Protein AF-A0AA36FV79-F1 (afdb_monomer_lite)

Radius of gyration: 20.35 Å; chains: 1; bounding box: 45×36×51 Å

Secondary structure (DSSP, 8-state):
------------GGGGGS-HHHHHHHHHHHHT--TTS-THHHHHHHHHHHHTS-HHHHHHHSPPSS-----GGGGGS-HHHHHHHHHHHTT--TTS--HHHHHHHHHHHHHTT--GGGG-S--TTTT-HHHHHHHHHHHTT-

Foldseek 3Di:
DDDDDDPDLDQDPVLVVDDPVLSVVLVVLSVPDDPPDDCVVSVVVNVVSLVPDDPVRVCVVDDPPDFDDQAPCLVVDPPVLSVQLVVLCVPDDTPDDCVSSVVSNVVSCVVVVHDPVVSPDQGPCNPPVVVVVVVVVVVVVD

Sequence (142 aa):
MSRSSSSACELPAVAAHLPKKVQLRIIAIWQKRDPHASCEEQKRKTRLILLNLPAHLRAQLQPPPFRCEMPHFVHRLEQHVQTEIQKIWVGYHDGQPCFEQVDRQLAVLQANEISLGSFRYPPAKAFDRLELLQKFRRASVA

Structure (mmCIF, N/CA/C/O backbone):
data_AF-A0AA36FV79-F1
#
_entry.id   AF-A0AA36FV79-F1
#
loop_
_atom_site.group_PDB
_atom_site.id
_atom_site.type_symbol
_atom_site.label_atom_id
_atom_site.label_alt_id
_atom_site.label_comp_id
_atom_site.label_asym_id
_atom_site.label_entity_id
_atom_site.label_seq_id
_atom_site.pdbx_PDB_ins_code
_atom_site.Cartn_x
_atom_site.Cartn_y
_atom_site.Cartn_z
_atom_site.occupancy
_atom_site.B_iso_or_equiv
_atom_site.auth_seq_id
_atom_site.auth_comp_id
_atom_site.auth_asym_id
_atom_site.auth_atom_id
_atom_site.pdbx_PDB_model_num
ATOM 1 N N . MET A 1 1 ? 4.496 21.941 -10.732 1.00 31.17 1 MET A N 1
ATOM 2 C CA . MET A 1 1 ? 5.420 21.614 -9.624 1.00 31.17 1 MET A CA 1
ATOM 3 C C . MET A 1 1 ? 5.036 20.209 -9.166 1.00 31.17 1 MET A C 1
ATOM 5 O O . MET A 1 1 ? 3.882 20.038 -8.818 1.00 31.17 1 MET A O 1
ATOM 9 N N .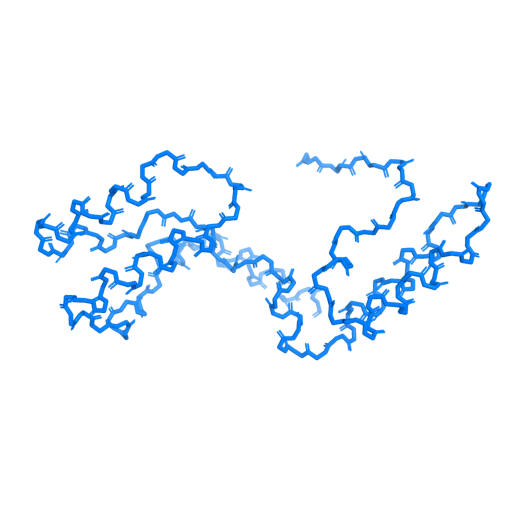 SER A 1 2 ? 5.797 19.127 -9.326 1.00 32.06 2 SER A N 1
ATOM 10 C CA . SER A 1 2 ? 7.217 18.933 -9.637 1.00 32.06 2 SER A CA 1
ATOM 11 C C . SER A 1 2 ? 7.344 17.698 -10.545 1.00 32.06 2 SER A C 1
ATOM 13 O O . SER A 1 2 ? 6.854 16.626 -10.200 1.00 32.06 2 SER A O 1
ATOM 15 N N . ARG A 1 3 ? 7.934 17.848 -11.740 1.00 32.16 3 ARG A N 1
ATOM 16 C CA . ARG A 1 3 ? 8.302 16.711 -12.599 1.00 32.16 3 ARG A CA 1
ATOM 17 C C . ARG A 1 3 ? 9.620 16.176 -12.051 1.00 32.16 3 ARG A C 1
ATOM 19 O O . ARG A 1 3 ? 10.643 16.814 -12.265 1.00 32.16 3 ARG A O 1
ATOM 26 N N . SER A 1 4 ? 9.585 15.077 -11.302 1.00 36.78 4 SER A N 1
ATOM 27 C CA . SER A 1 4 ? 10.803 14.447 -10.794 1.00 36.78 4 SER A CA 1
ATOM 28 C C . SER A 1 4 ? 11.675 14.001 -11.962 1.00 36.78 4 SER A C 1
ATOM 30 O O . SER A 1 4 ? 11.359 13.063 -12.692 1.00 36.78 4 SER A O 1
ATOM 32 N N . SER A 1 5 ? 12.765 14.732 -12.138 1.00 48.00 5 SER A N 1
ATOM 33 C CA . SER A 1 5 ? 13.955 14.343 -12.869 1.00 48.00 5 SER A CA 1
ATOM 34 C C . SER A 1 5 ? 14.571 13.104 -12.220 1.00 48.00 5 SER A C 1
ATOM 36 O O . SER A 1 5 ? 15.090 13.187 -11.109 1.00 48.00 5 SER A O 1
ATOM 38 N N . SER A 1 6 ? 14.571 11.974 -12.921 1.00 44.59 6 SER A N 1
ATOM 39 C CA . SER A 1 6 ? 15.582 10.937 -12.714 1.00 44.59 6 SER A CA 1
ATOM 40 C C . SER A 1 6 ? 16.154 10.521 -14.068 1.00 44.59 6 SER A C 1
ATOM 42 O O . SER A 1 6 ? 15.588 9.750 -14.840 1.00 44.59 6 SER A O 1
ATOM 44 N N . SER A 1 7 ? 17.311 11.097 -14.370 1.00 50.91 7 SER A N 1
ATOM 45 C CA . SER A 1 7 ? 18.197 10.780 -15.489 1.00 50.91 7 SER A CA 1
ATOM 46 C C . SER A 1 7 ? 19.023 9.509 -15.238 1.00 50.91 7 SER A C 1
ATOM 48 O O . SER A 1 7 ? 20.126 9.380 -15.758 1.00 50.91 7 SER A O 1
ATOM 50 N N . ALA A 1 8 ? 18.503 8.565 -14.451 1.00 58.91 8 ALA A N 1
ATOM 51 C CA . ALA A 1 8 ? 19.114 7.261 -14.236 1.00 58.91 8 ALA A CA 1
ATOM 52 C C . ALA A 1 8 ? 18.224 6.209 -14.899 1.00 58.91 8 ALA A C 1
ATOM 54 O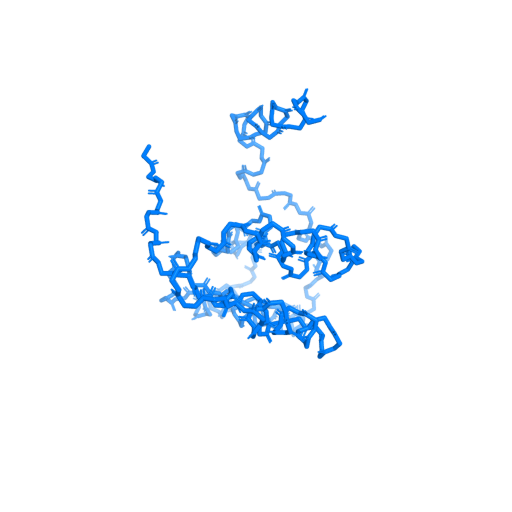 O . ALA A 1 8 ? 17.085 5.960 -14.502 1.00 58.91 8 ALA A O 1
ATOM 55 N N . CYS A 1 9 ? 18.718 5.652 -15.998 1.00 71.88 9 CYS A N 1
ATOM 56 C CA . CYS A 1 9 ? 18.055 4.584 -16.723 1.00 71.88 9 CYS A CA 1
ATOM 57 C C . CYS A 1 9 ? 18.216 3.267 -15.954 1.00 71.88 9 CYS A C 1
ATOM 59 O O . CYS A 1 9 ? 19.055 2.437 -16.301 1.00 71.88 9 CYS A O 1
ATOM 61 N N . GLU A 1 10 ? 17.398 3.093 -14.921 1.00 78.75 10 GLU A N 1
ATOM 62 C CA . GLU A 1 10 ? 17.422 1.943 -14.019 1.00 78.75 10 GLU A CA 1
ATOM 63 C C . GLU A 1 10 ? 16.148 1.105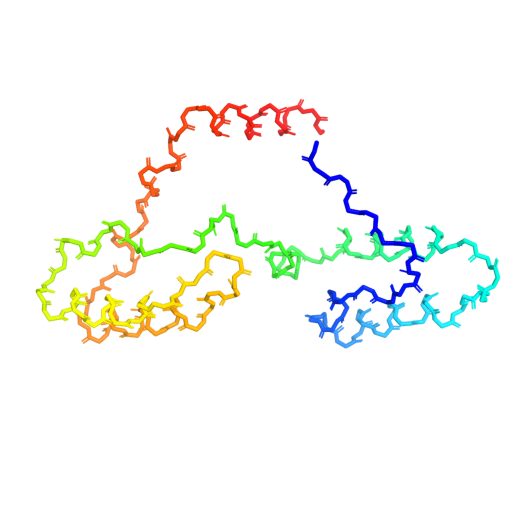 -14.120 1.00 78.75 10 GLU A C 1
ATOM 65 O O . GLU A 1 10 ? 15.075 1.587 -14.497 1.00 78.75 10 GLU A O 1
ATOM 70 N N . LEU A 1 11 ? 16.279 -0.173 -13.757 1.00 82.00 11 LEU A N 1
ATOM 71 C CA . LEU A 1 11 ? 15.156 -1.095 -13.663 1.00 82.00 11 LEU A CA 1
ATOM 72 C C . LEU A 1 11 ? 14.114 -0.523 -12.681 1.00 82.00 11 LEU A C 1
ATOM 74 O O . LEU A 1 11 ? 14.462 -0.198 -11.546 1.00 82.00 11 LEU A O 1
ATOM 78 N N . PRO A 1 12 ? 12.832 -0.406 -13.066 1.00 80.44 12 PRO A N 1
ATOM 79 C CA . PRO A 1 12 ? 11.846 0.217 -12.198 1.00 80.44 12 PRO A CA 1
ATOM 80 C C . PRO A 1 12 ? 11.587 -0.647 -10.960 1.00 80.44 12 PRO A C 1
ATOM 82 O O . PRO A 1 12 ? 11.328 -1.844 -11.086 1.00 80.44 12 PRO A O 1
ATOM 85 N N . ALA A 1 13 ? 11.579 -0.021 -9.777 1.00 79.44 13 ALA A N 1
ATOM 86 C CA . ALA A 1 13 ? 11.394 -0.686 -8.478 1.00 79.44 13 ALA A CA 1
ATOM 87 C C . ALA A 1 13 ? 10.135 -1.572 -8.419 1.00 79.44 13 ALA A C 1
ATOM 89 O O . ALA A 1 13 ? 10.131 -2.630 -7.795 1.00 79.44 13 ALA A O 1
ATOM 90 N N . VAL A 1 14 ? 9.090 -1.198 -9.167 1.00 77.88 14 VAL A N 1
ATOM 91 C CA . VAL A 1 14 ? 7.848 -1.973 -9.315 1.00 77.88 14 VAL A CA 1
ATOM 92 C C . VAL A 1 14 ? 8.081 -3.412 -9.795 1.00 77.88 14 VAL A C 1
ATOM 94 O O . VAL A 1 14 ? 7.297 -4.301 -9.475 1.00 77.88 14 VAL A O 1
ATOM 97 N N . ALA A 1 15 ? 9.162 -3.670 -10.540 1.00 81.56 15 ALA A N 1
ATOM 98 C CA . ALA A 1 15 ? 9.475 -4.993 -11.064 1.00 81.56 15 ALA A CA 1
ATOM 99 C C . ALA A 1 15 ? 9.730 -6.027 -9.956 1.00 81.56 15 ALA A C 1
ATOM 101 O O . ALA A 1 15 ? 9.476 -7.208 -10.179 1.00 81.56 15 ALA A O 1
ATOM 102 N N . ALA A 1 16 ? 10.184 -5.596 -8.773 1.00 80.56 16 ALA A N 1
ATOM 103 C CA . ALA A 1 16 ? 10.440 -6.472 -7.630 1.00 80.56 16 ALA A CA 1
ATOM 104 C C . ALA A 1 16 ? 9.161 -7.081 -7.031 1.00 80.56 16 ALA A C 1
ATOM 106 O O . ALA A 1 16 ? 9.209 -8.166 -6.461 1.00 80.56 16 ALA A O 1
ATOM 107 N N . HIS A 1 17 ? 8.018 -6.410 -7.196 1.00 79.88 17 HIS A N 1
ATOM 108 C CA . HIS A 1 17 ? 6.732 -6.822 -6.624 1.00 79.88 17 HIS A CA 1
ATOM 109 C C . HIS A 1 17 ? 5.859 -7.615 -7.607 1.00 79.88 17 HIS A C 1
ATOM 111 O O . HIS A 1 17 ? 4.723 -7.964 -7.297 1.00 79.88 17 HIS A O 1
ATOM 117 N N . LEU A 1 18 ? 6.365 -7.890 -8.811 1.00 84.56 18 LEU A N 1
ATOM 118 C CA . LEU A 1 18 ? 5.628 -8.605 -9.846 1.00 84.56 18 LEU A CA 1
ATOM 119 C C . LEU A 1 18 ? 5.869 -10.116 -9.772 1.00 84.56 18 LEU A C 1
ATOM 121 O O . LEU A 1 18 ? 6.946 -10.553 -9.367 1.00 84.56 18 LEU A O 1
ATOM 125 N N . PRO A 1 19 ? 4.920 -10.942 -10.253 1.00 88.31 19 PRO A N 1
ATOM 126 C CA . PRO A 1 19 ? 5.145 -12.376 -10.381 1.00 88.31 19 PRO A CA 1
ATOM 127 C C . PRO A 1 19 ? 6.418 -12.675 -11.179 1.00 88.31 19 PRO A C 1
ATOM 129 O O . PRO A 1 19 ? 6.668 -12.035 -12.205 1.00 88.31 19 PRO A O 1
ATOM 132 N N . LYS A 1 20 ? 7.176 -13.703 -10.770 1.00 88.06 20 LYS A N 1
ATOM 133 C CA . LYS A 1 20 ? 8.491 -14.060 -11.346 1.00 88.06 20 LYS A CA 1
ATOM 134 C C . LYS A 1 20 ? 8.511 -14.063 -12.881 1.00 88.06 20 LYS A C 1
ATOM 136 O O . LYS A 1 20 ? 9.434 -13.539 -13.494 1.00 88.06 20 LYS A O 1
ATOM 141 N N . LYS A 1 21 ? 7.460 -14.585 -13.526 1.00 88.94 21 LYS A N 1
ATOM 142 C CA . LYS A 1 21 ? 7.336 -14.619 -14.997 1.00 88.94 21 LYS A CA 1
ATOM 143 C C . LYS A 1 21 ? 7.321 -13.221 -15.631 1.00 88.94 21 LYS A C 1
ATOM 145 O O . LYS A 1 21 ? 7.892 -13.020 -16.697 1.00 88.94 21 LYS A O 1
ATOM 150 N N . VAL A 1 22 ? 6.655 -12.258 -14.998 1.00 88.81 22 VAL A N 1
ATOM 151 C CA . VAL A 1 22 ? 6.584 -10.863 -15.459 1.00 88.81 22 VAL A CA 1
ATOM 152 C C . VAL A 1 22 ? 7.888 -10.138 -15.144 1.00 88.81 22 VAL A C 1
ATOM 154 O O . VAL A 1 22 ? 8.424 -9.452 -16.011 1.00 88.81 22 VAL A O 1
ATOM 157 N N . GLN A 1 23 ? 8.428 -10.346 -13.944 1.00 89.31 23 GLN A N 1
ATOM 158 C CA . GLN A 1 23 ? 9.705 -9.781 -13.522 1.00 89.31 23 GLN A CA 1
ATOM 159 C C . GLN A 1 23 ? 10.836 -10.165 -14.488 1.00 89.31 23 GLN A C 1
ATOM 161 O O . GLN A 1 23 ? 11.532 -9.285 -14.985 1.00 89.31 23 GLN A O 1
ATOM 166 N N . LEU A 1 24 ? 10.954 -11.448 -14.850 1.00 90.81 24 LEU A N 1
ATOM 167 C CA . LEU A 1 24 ? 11.949 -11.931 -15.816 1.00 90.81 24 LEU A CA 1
ATOM 168 C C . LEU A 1 24 ? 11.789 -11.291 -17.201 1.00 90.81 24 LEU A C 1
ATOM 170 O O . LEU A 1 24 ? 12.781 -10.939 -17.835 1.00 90.81 24 LEU A O 1
ATOM 174 N N . ARG A 1 25 ? 10.548 -11.083 -17.667 1.00 90.00 25 ARG A N 1
ATOM 175 C CA . ARG A 1 25 ? 10.288 -10.390 -18.942 1.00 90.00 25 ARG A CA 1
ATOM 176 C C . ARG A 1 25 ? 10.751 -8.937 -18.907 1.00 90.00 25 ARG A C 1
ATOM 178 O O . ARG A 1 25 ? 11.277 -8.454 -19.905 1.00 90.00 25 ARG A O 1
ATOM 185 N N . ILE A 1 26 ? 10.555 -8.252 -17.782 1.00 89.06 26 ILE A N 1
ATOM 186 C CA . ILE A 1 26 ? 11.023 -6.876 -17.602 1.00 89.06 26 ILE A CA 1
ATOM 187 C C . ILE A 1 26 ? 12.552 -6.865 -17.520 1.00 89.06 26 ILE A C 1
ATOM 189 O O . ILE A 1 26 ? 13.178 -6.142 -18.284 1.00 89.06 26 ILE A O 1
ATOM 193 N N . ILE A 1 27 ? 13.170 -7.720 -16.704 1.00 90.19 27 ILE A N 1
ATOM 194 C CA . ILE A 1 27 ? 14.636 -7.832 -16.608 1.00 90.19 27 ILE A CA 1
ATOM 195 C C . ILE A 1 27 ? 15.262 -8.073 -17.990 1.00 90.19 27 ILE A C 1
ATOM 197 O O . ILE A 1 27 ? 16.200 -7.373 -18.358 1.00 90.19 27 ILE A O 1
ATOM 201 N N . ALA A 1 28 ? 14.697 -8.967 -18.804 1.00 90.25 28 ALA A N 1
ATOM 202 C CA . ALA A 1 28 ? 15.193 -9.244 -20.152 1.00 90.25 28 ALA A CA 1
ATOM 203 C C . ALA A 1 28 ? 15.128 -8.030 -21.103 1.00 90.25 28 ALA A C 1
ATOM 205 O O . ALA A 1 28 ? 15.946 -7.919 -22.015 1.00 90.25 28 ALA A O 1
ATOM 206 N N . ILE A 1 29 ? 14.175 -7.109 -20.917 1.00 87.62 29 ILE A N 1
ATOM 207 C CA . ILE A 1 29 ? 14.109 -5.852 -21.684 1.00 87.62 29 ILE A CA 1
ATOM 208 C C . ILE A 1 29 ? 15.260 -4.924 -21.293 1.00 87.62 29 ILE A C 1
ATOM 210 O O . ILE A 1 29 ? 15.856 -4.288 -22.160 1.00 87.62 29 ILE A O 1
ATOM 214 N N . TRP A 1 30 ? 15.570 -4.856 -19.998 1.00 86.81 30 TRP A N 1
ATOM 215 C CA . TRP A 1 30 ? 16.598 -3.968 -19.459 1.00 86.81 30 TRP A CA 1
ATOM 216 C C . TRP A 1 30 ? 18.018 -4.530 -19.612 1.00 86.81 30 TRP A C 1
ATOM 218 O O . TRP A 1 30 ? 18.948 -3.749 -19.769 1.00 86.81 30 TRP A O 1
ATOM 228 N N . GLN A 1 31 ? 18.188 -5.855 -19.664 1.00 84.81 31 GLN A N 1
ATOM 229 C CA . GLN A 1 31 ? 19.469 -6.515 -19.963 1.00 84.81 31 GLN A CA 1
ATOM 230 C C . GLN A 1 31 ? 19.918 -6.330 -21.419 1.00 84.81 31 GLN A C 1
ATOM 232 O O . GLN A 1 31 ? 21.110 -6.307 -21.691 1.00 84.81 31 GLN A O 1
ATOM 237 N N . LYS A 1 32 ? 18.982 -6.167 -22.363 1.00 78.31 32 LYS A N 1
ATOM 238 C CA . LYS A 1 32 ? 19.274 -5.935 -23.792 1.00 78.31 32 LYS A CA 1
ATOM 239 C C . LYS A 1 32 ? 19.629 -4.478 -24.115 1.00 78.31 32 LYS A C 1
ATOM 241 O O . LYS A 1 32 ? 19.581 -4.074 -25.274 1.00 78.31 32 LYS A O 1
ATOM 246 N N . ARG A 1 33 ? 19.879 -3.657 -23.097 1.00 74.88 33 ARG A N 1
ATOM 247 C CA . ARG A 1 33 ? 20.111 -2.224 -23.252 1.00 74.88 33 ARG A CA 1
ATOM 248 C C . ARG A 1 33 ? 21.570 -1.943 -23.607 1.00 74.88 33 ARG A C 1
ATOM 250 O O . ARG A 1 33 ? 22.473 -2.448 -22.953 1.00 74.88 33 ARG A O 1
ATOM 257 N N . ASP A 1 34 ? 21.760 -1.051 -24.574 1.00 71.38 34 ASP A N 1
ATOM 258 C CA . ASP A 1 34 ? 23.044 -0.404 -24.831 1.00 71.38 34 ASP A CA 1
ATOM 259 C C . ASP A 1 34 ? 23.312 0.674 -23.751 1.00 71.38 34 ASP A C 1
ATOM 261 O O . ASP A 1 34 ? 22.451 1.543 -23.537 1.00 71.38 34 ASP A O 1
ATOM 265 N N . PRO A 1 35 ? 24.465 0.635 -23.051 1.00 70.00 35 PRO A N 1
ATOM 266 C CA . PRO A 1 35 ? 24.834 1.616 -22.029 1.00 70.00 35 PRO A CA 1
ATOM 267 C C . PRO A 1 35 ? 24.792 3.070 -22.515 1.00 70.00 35 PRO A C 1
ATOM 269 O O . PRO A 1 35 ? 24.479 3.964 -21.726 1.00 70.00 35 PRO A O 1
ATOM 272 N N . HIS A 1 36 ? 25.069 3.304 -23.801 1.00 65.81 36 HIS A N 1
ATOM 273 C CA . HIS A 1 36 ? 25.192 4.634 -24.397 1.00 65.81 36 HIS A CA 1
ATOM 274 C C . HIS A 1 36 ? 23.894 5.143 -25.042 1.00 65.81 36 HIS A C 1
ATOM 276 O O . HIS A 1 36 ? 23.805 6.319 -25.394 1.00 65.81 36 HIS A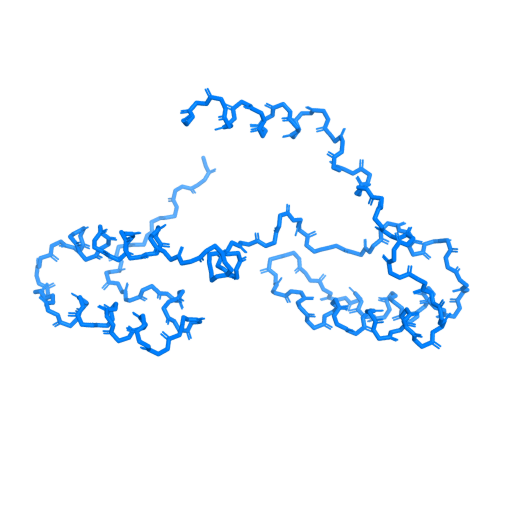 O 1
ATOM 282 N N . ALA A 1 37 ? 22.867 4.295 -25.165 1.00 75.38 37 ALA A N 1
ATOM 283 C CA . ALA A 1 37 ? 21.588 4.660 -25.770 1.00 75.38 37 ALA A CA 1
ATOM 284 C C . ALA A 1 37 ? 20.548 5.164 -24.750 1.00 75.38 37 ALA A C 1
ATOM 286 O O . ALA A 1 37 ? 20.580 4.857 -23.546 1.00 75.38 37 ALA A O 1
ATOM 287 N N . SER A 1 38 ? 19.568 5.916 -25.263 1.00 79.81 38 SER A N 1
ATOM 288 C CA . SER A 1 38 ? 18.418 6.388 -24.493 1.00 79.81 38 SER A CA 1
ATOM 289 C C . SER A 1 38 ? 17.534 5.212 -24.058 1.00 79.81 38 SER A C 1
ATOM 291 O O . SER A 1 38 ? 17.209 4.321 -24.837 1.00 79.81 38 SER A O 1
ATOM 293 N N . CYS A 1 39 ? 17.113 5.198 -22.791 1.00 83.81 39 CYS A N 1
ATOM 294 C CA . CYS A 1 39 ? 16.306 4.103 -22.240 1.00 83.81 39 CYS A CA 1
ATOM 295 C C . CYS A 1 39 ? 14.796 4.230 -22.499 1.00 83.81 39 CYS A C 1
ATOM 297 O O . CYS A 1 39 ? 13.987 3.540 -21.872 1.00 83.81 39 CYS A O 1
ATOM 299 N N . GLU A 1 40 ? 14.386 5.132 -23.390 1.00 84.38 40 GLU A N 1
ATOM 300 C CA . GLU A 1 40 ? 12.974 5.391 -23.683 1.00 84.38 40 GLU A CA 1
ATOM 301 C C . GLU A 1 40 ? 12.285 4.167 -24.292 1.00 84.38 40 GLU A C 1
ATOM 303 O O . GLU A 1 40 ? 11.123 3.886 -23.990 1.00 84.38 40 GLU A O 1
ATOM 308 N N . GLU A 1 41 ? 13.011 3.367 -25.073 1.00 85.81 41 GLU A N 1
ATOM 309 C CA . GLU A 1 41 ? 12.478 2.126 -25.625 1.00 85.81 41 GLU A CA 1
ATOM 310 C C . GLU A 1 41 ? 12.208 1.084 -24.528 1.00 85.81 41 GLU A C 1
ATOM 312 O O . GLU A 1 41 ? 11.145 0.457 -24.503 1.00 85.81 41 GLU A O 1
ATOM 317 N N . GLN A 1 42 ? 13.124 0.935 -23.568 1.00 87.56 42 GLN A N 1
ATOM 318 C CA . GLN A 1 42 ? 12.988 0.030 -22.426 1.00 87.56 42 GLN A CA 1
ATOM 319 C C . GLN A 1 42 ? 11.848 0.484 -21.514 1.00 87.56 42 GLN A C 1
ATOM 321 O O . GLN A 1 42 ? 11.020 -0.340 -21.109 1.00 87.56 42 GLN A O 1
ATOM 326 N N . LYS A 1 43 ? 11.732 1.793 -21.259 1.00 84.56 43 LYS A N 1
ATOM 327 C CA . LYS A 1 43 ? 10.595 2.383 -20.538 1.00 84.56 43 LYS A CA 1
ATOM 328 C C . LYS A 1 43 ? 9.280 2.109 -21.262 1.00 84.56 43 LYS A C 1
ATOM 330 O O . LYS A 1 43 ? 8.330 1.650 -20.628 1.00 84.56 43 LYS A O 1
ATOM 335 N N . ARG A 1 44 ? 9.219 2.313 -22.583 1.00 86.94 44 ARG A N 1
ATOM 336 C CA . ARG A 1 44 ? 8.020 2.059 -23.400 1.00 86.94 44 ARG A CA 1
ATOM 337 C C . ARG A 1 44 ? 7.614 0.587 -23.361 1.00 86.94 44 ARG A C 1
ATOM 339 O O . ARG A 1 44 ? 6.455 0.289 -23.076 1.00 86.94 44 ARG A O 1
ATOM 346 N N . LYS A 1 45 ? 8.553 -0.336 -23.587 1.00 88.38 45 LYS A N 1
ATOM 347 C CA . LYS A 1 45 ? 8.303 -1.787 -23.538 1.00 88.38 45 LYS A CA 1
ATOM 348 C C . LYS A 1 45 ? 7.859 -2.239 -22.146 1.00 88.38 45 LYS A C 1
ATOM 350 O O . LYS A 1 45 ? 6.899 -2.994 -22.023 1.00 88.38 45 LYS A O 1
ATOM 355 N N . THR A 1 46 ? 8.499 -1.728 -21.096 1.00 89.25 46 THR A N 1
ATOM 356 C CA . THR A 1 46 ? 8.121 -2.033 -19.708 1.00 89.25 46 THR A CA 1
ATOM 357 C C . THR A 1 46 ? 6.724 -1.510 -19.391 1.00 89.25 46 THR A C 1
ATOM 359 O O . THR A 1 46 ? 5.897 -2.249 -18.862 1.00 89.25 46 THR A O 1
ATOM 362 N N . ARG A 1 47 ? 6.409 -0.273 -19.793 1.00 86.38 47 ARG A N 1
ATOM 363 C CA . ARG A 1 47 ? 5.077 0.318 -19.627 1.00 86.38 47 ARG A CA 1
ATOM 364 C C . ARG A 1 47 ? 3.997 -0.511 -20.321 1.00 86.38 47 ARG A C 1
ATOM 366 O O . ARG A 1 47 ? 2.946 -0.727 -19.731 1.00 86.38 47 ARG A O 1
ATOM 373 N N . LEU A 1 48 ? 4.258 -1.021 -21.526 1.00 89.00 48 LEU A N 1
ATOM 374 C CA . LEU A 1 48 ? 3.321 -1.904 -22.230 1.00 89.00 48 LEU A CA 1
ATOM 375 C C . LEU A 1 48 ? 3.053 -3.200 -21.459 1.00 89.00 48 LEU A C 1
ATOM 377 O O . LEU A 1 48 ? 1.904 -3.629 -21.390 1.00 89.00 48 LEU A O 1
ATOM 381 N N . ILE A 1 49 ? 4.072 -3.806 -20.844 1.00 88.38 49 ILE A N 1
ATOM 382 C CA . ILE A 1 49 ? 3.875 -4.994 -20.001 1.00 88.38 49 ILE A CA 1
ATOM 383 C C . ILE A 1 49 ? 2.987 -4.656 -18.806 1.00 88.38 49 ILE A C 1
ATOM 385 O O . ILE A 1 49 ? 2.016 -5.366 -18.570 1.00 88.38 49 ILE A O 1
ATOM 389 N N . LEU A 1 50 ? 3.291 -3.570 -18.089 1.00 85.44 50 LEU A N 1
ATOM 390 C CA . LEU A 1 50 ? 2.538 -3.157 -16.901 1.00 85.44 50 LEU A CA 1
ATOM 391 C C . LEU A 1 50 ? 1.070 -2.835 -17.220 1.00 85.44 50 LEU A C 1
ATOM 393 O O . LEU A 1 50 ? 0.180 -3.189 -16.449 1.00 85.44 50 LEU A O 1
ATOM 397 N N . LEU A 1 51 ? 0.802 -2.203 -18.368 1.00 83.38 51 LEU A N 1
ATOM 398 C CA . LEU A 1 51 ? -0.557 -1.873 -18.809 1.00 83.38 51 LEU A CA 1
ATOM 399 C C . LEU A 1 51 ? -1.391 -3.113 -19.154 1.00 83.38 51 LEU A C 1
ATOM 401 O O . LEU A 1 51 ? -2.593 -3.112 -18.902 1.00 83.38 51 LEU A O 1
ATOM 405 N N . ASN A 1 52 ? -0.753 -4.160 -19.683 1.00 87.31 52 ASN A N 1
ATOM 406 C CA . ASN A 1 52 ? -1.400 -5.412 -20.089 1.00 87.31 52 ASN A CA 1
ATOM 407 C C . ASN A 1 52 ? -1.442 -6.472 -18.975 1.00 87.31 52 ASN A C 1
ATOM 409 O O . ASN A 1 52 ? -1.712 -7.644 -19.241 1.00 87.31 52 ASN A O 1
ATOM 413 N N . LEU A 1 53 ? -1.153 -6.098 -17.726 1.00 86.31 53 LEU A N 1
ATOM 414 C CA . LEU A 1 53 ? -1.298 -7.023 -16.610 1.00 86.31 53 LEU A CA 1
ATOM 415 C C . LEU A 1 53 ? -2.781 -7.325 -16.325 1.00 86.31 53 LEU A C 1
ATOM 417 O O . LEU A 1 53 ? -3.629 -6.439 -16.452 1.00 86.31 53 LEU A O 1
ATOM 421 N N . PRO A 1 54 ? -3.098 -8.552 -15.873 1.00 84.94 54 PRO A N 1
ATOM 422 C CA . PRO A 1 54 ? -4.406 -8.891 -15.327 1.00 84.94 54 PRO A CA 1
ATOM 423 C C . PRO A 1 54 ? -4.880 -7.882 -14.274 1.00 84.94 54 PRO A C 1
ATOM 425 O O . PRO A 1 54 ? -4.077 -7.368 -13.492 1.00 84.94 54 PRO A O 1
ATOM 428 N N . ALA A 1 55 ? -6.192 -7.638 -14.208 1.00 74.44 55 ALA A N 1
ATOM 429 C CA . ALA A 1 55 ? -6.779 -6.616 -13.337 1.00 74.44 55 ALA A CA 1
ATOM 430 C C . ALA A 1 55 ? -6.373 -6.756 -11.857 1.00 74.44 55 ALA A C 1
ATOM 432 O O . ALA A 1 55 ? -6.049 -5.753 -11.227 1.00 74.44 55 ALA A O 1
ATOM 433 N N . HIS A 1 56 ? -6.306 -7.986 -11.335 1.00 74.25 56 HIS A N 1
ATOM 434 C CA . HIS A 1 56 ? -5.885 -8.257 -9.956 1.00 74.25 56 HIS A CA 1
ATOM 435 C C . HIS A 1 56 ? -4.413 -7.892 -9.694 1.00 74.25 56 HIS A C 1
ATOM 437 O O . HIS A 1 56 ? -4.102 -7.351 -8.640 1.00 74.25 56 HIS A O 1
ATOM 443 N N . LEU A 1 57 ? -3.513 -8.109 -10.662 1.00 75.75 57 LEU A N 1
ATOM 444 C CA . LEU A 1 57 ? -2.107 -7.706 -10.543 1.00 75.75 57 LEU A CA 1
ATOM 445 C C . LEU A 1 57 ? -1.945 -6.196 -10.699 1.00 75.75 57 LEU A C 1
ATOM 447 O O . LEU A 1 57 ? -1.173 -5.589 -9.969 1.00 75.75 57 LEU A O 1
ATOM 451 N N . ARG A 1 58 ? -2.698 -5.556 -11.603 1.00 73.94 58 ARG A N 1
ATOM 452 C CA . ARG A 1 58 ? -2.685 -4.087 -11.712 1.00 73.94 58 ARG A CA 1
ATOM 453 C C . ARG A 1 58 ? -3.190 -3.411 -10.443 1.00 73.94 58 ARG A C 1
ATOM 455 O O . ARG A 1 58 ? -2.643 -2.378 -10.079 1.00 73.94 58 ARG A O 1
ATOM 462 N N . ALA A 1 59 ? -4.202 -3.973 -9.784 1.00 64.94 59 ALA A N 1
ATOM 463 C CA . ALA A 1 59 ? -4.736 -3.433 -8.537 1.00 64.94 59 ALA A CA 1
ATOM 464 C C . ALA A 1 59 ? -3.682 -3.406 -7.416 1.00 64.94 59 ALA A C 1
ATOM 466 O O . ALA A 1 59 ? -3.663 -2.464 -6.638 1.00 64.94 59 ALA A O 1
ATOM 467 N N . GLN A 1 60 ? -2.766 -4.379 -7.386 1.00 65.38 60 GLN A N 1
ATOM 468 C CA . GLN A 1 60 ? -1.641 -4.408 -6.439 1.00 65.38 60 GLN A CA 1
ATOM 469 C C . GLN A 1 60 ? -0.566 -3.353 -6.743 1.00 65.38 60 GLN A C 1
ATOM 471 O O . GLN A 1 60 ? 0.170 -2.949 -5.850 1.00 65.38 60 GLN A O 1
ATOM 476 N N . LEU A 1 61 ? -0.453 -2.919 -8.003 1.00 65.44 61 LEU A N 1
ATOM 477 C CA . LEU A 1 61 ? 0.503 -1.887 -8.423 1.00 65.44 61 LEU A CA 1
ATOM 478 C C . LEU A 1 61 ? -0.035 -0.468 -8.281 1.00 65.44 61 LEU A C 1
ATOM 480 O O . LEU A 1 61 ? 0.739 0.491 -8.301 1.00 65.44 61 LEU A O 1
ATOM 484 N N . GLN A 1 62 ? -1.357 -0.315 -8.244 1.00 60.62 62 GLN A N 1
ATOM 485 C CA . GLN A 1 62 ? -1.953 0.985 -8.017 1.00 60.62 62 GLN A CA 1
ATOM 486 C C . GLN A 1 62 ? -1.739 1.348 -6.549 1.00 60.62 62 GLN A C 1
ATOM 488 O O . GLN A 1 62 ? -2.025 0.524 -5.678 1.00 60.62 62 GLN A O 1
ATOM 493 N N . PRO A 1 63 ? -1.252 2.567 -6.252 1.00 52.88 63 PRO A N 1
ATOM 494 C CA . PRO A 1 63 ? -1.314 3.044 -4.884 1.00 52.88 63 PRO A CA 1
ATOM 495 C C . PRO A 1 63 ? -2.774 2.940 -4.424 1.00 52.88 63 PRO A C 1
ATOM 497 O O . PRO A 1 63 ? -3.676 3.187 -5.241 1.00 52.88 63 PRO A O 1
ATOM 500 N N . PRO A 1 64 ? -3.024 2.549 -3.163 1.00 53.97 64 PRO A N 1
ATOM 501 C CA . PRO A 1 64 ? -4.381 2.462 -2.659 1.00 53.97 64 PRO A CA 1
ATOM 502 C C . PRO A 1 64 ? -5.111 3.778 -2.968 1.00 53.97 64 PRO A C 1
ATOM 504 O O . PRO A 1 64 ? -4.520 4.857 -2.846 1.00 53.97 64 PRO A O 1
ATOM 507 N N . PRO A 1 65 ? -6.382 3.717 -3.407 1.00 54.31 65 PRO A N 1
ATOM 508 C CA . PRO A 1 65 ? -7.126 4.901 -3.841 1.00 54.31 65 PRO A CA 1
ATOM 509 C C . PRO A 1 65 ? -7.288 5.948 -2.730 1.00 54.31 65 PRO A C 1
ATOM 511 O O . PRO A 1 65 ? -7.665 7.088 -3.008 1.00 54.31 65 PRO A O 1
ATOM 514 N N . PHE A 1 66 ? -6.985 5.567 -1.489 1.00 57.47 66 PHE A N 1
ATOM 515 C CA . PHE A 1 66 ? -7.007 6.413 -0.315 1.00 57.47 66 PHE A CA 1
ATOM 516 C C . PHE A 1 66 ? -5.610 6.480 0.291 1.00 57.47 66 PHE A C 1
ATOM 518 O O . PHE A 1 66 ? -4.921 5.466 0.422 1.00 57.47 66 PHE A O 1
ATOM 525 N N . ARG A 1 67 ? -5.208 7.694 0.673 1.00 62.97 67 ARG A N 1
ATOM 526 C CA . ARG A 1 67 ? -4.060 7.883 1.558 1.00 62.97 67 ARG A CA 1
ATOM 527 C C . ARG A 1 67 ? -4.385 7.190 2.870 1.00 62.97 67 ARG A C 1
ATOM 529 O O . ARG A 1 67 ? -5.498 7.338 3.371 1.00 62.97 67 ARG A O 1
ATOM 536 N N . CYS A 1 68 ? -3.441 6.426 3.392 1.00 72.62 68 CYS A N 1
ATOM 537 C CA . CYS A 1 68 ? -3.646 5.807 4.683 1.00 72.62 68 CYS A CA 1
ATOM 538 C C . CYS A 1 68 ? -3.591 6.892 5.748 1.00 72.62 68 CYS A C 1
ATOM 540 O O . CYS A 1 68 ? -2.625 7.646 5.818 1.00 72.62 68 CYS A O 1
ATOM 542 N N . GLU A 1 69 ? -4.653 6.980 6.527 1.00 76.88 69 GLU A N 1
ATOM 543 C CA . GLU A 1 69 ? -4.815 7.916 7.625 1.00 76.88 69 GLU A CA 1
ATOM 544 C C . GLU A 1 69 ? -5.518 7.178 8.766 1.00 76.88 69 GLU A C 1
ATOM 546 O O . GLU A 1 69 ? -6.182 6.160 8.537 1.00 76.88 69 GLU A O 1
ATOM 551 N N . MET A 1 70 ? -5.381 7.702 9.988 1.00 81.94 70 MET A N 1
ATOM 552 C CA . MET A 1 70 ? -6.165 7.240 11.134 1.00 81.94 70 MET A CA 1
ATOM 553 C C . MET A 1 70 ? -7.651 7.187 10.730 1.00 81.94 70 MET A C 1
ATOM 555 O O . MET A 1 70 ? -8.173 8.185 10.218 1.00 81.94 70 MET A O 1
ATOM 559 N N . PRO A 1 71 ? -8.359 6.066 10.950 1.00 78.88 71 PRO A N 1
ATOM 560 C CA . PRO A 1 71 ? -9.735 5.955 10.499 1.00 78.88 71 PRO A CA 1
ATOM 561 C C . PRO A 1 71 ? -10.643 6.971 11.190 1.00 78.88 71 PRO A C 1
ATOM 563 O O . PRO A 1 71 ? -10.670 7.084 12.415 1.00 78.88 71 PRO A O 1
ATOM 566 N N . HIS A 1 72 ? -11.472 7.659 10.405 1.00 77.12 72 HIS A N 1
ATOM 567 C CA . HIS A 1 72 ? -12.397 8.675 10.924 1.00 77.12 72 HIS A CA 1
ATOM 568 C C . HIS A 1 72 ? -13.367 8.131 11.970 1.00 77.12 72 HIS A C 1
ATOM 570 O O . HIS A 1 72 ? -13.802 8.878 12.834 1.00 77.12 72 HIS A O 1
ATOM 576 N N . PHE A 1 73 ? -13.719 6.847 11.912 1.00 80.62 73 PHE A N 1
ATOM 577 C CA . PHE A 1 73 ? -14.701 6.233 12.806 1.00 80.62 73 PHE A CA 1
ATOM 578 C C . PHE A 1 73 ? -14.150 5.857 14.185 1.00 80.62 73 PHE A C 1
ATOM 580 O O . PHE A 1 73 ? -14.937 5.421 15.019 1.00 80.62 73 PHE A O 1
ATOM 587 N N . VAL A 1 74 ? -12.843 6.012 14.443 1.00 85.88 74 VAL A N 1
ATOM 588 C CA . VAL A 1 74 ? -12.222 5.594 15.715 1.00 85.88 74 VAL A CA 1
ATOM 589 C C . VAL A 1 74 ? -12.960 6.186 16.917 1.00 85.88 74 VAL A C 1
ATOM 591 O O . VAL A 1 74 ? -13.230 5.463 17.863 1.00 85.88 74 VAL A O 1
ATOM 594 N N . HIS A 1 75 ? -13.409 7.442 16.844 1.00 84.38 75 HIS A N 1
ATOM 595 C CA . HIS A 1 75 ? -14.160 8.104 17.922 1.00 84.38 75 HIS A CA 1
ATOM 596 C C . HIS A 1 75 ? -15.497 7.435 18.303 1.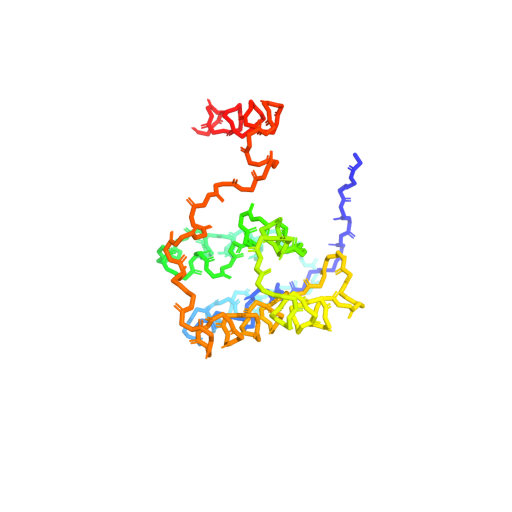00 84.38 75 HIS A C 1
ATOM 598 O O . HIS A 1 75 ? -16.073 7.788 19.327 1.00 84.38 75 HIS A O 1
ATOM 604 N N . ARG A 1 76 ? -16.022 6.516 17.479 1.00 85.38 76 ARG A N 1
ATOM 605 C CA . ARG A 1 76 ? -17.298 5.812 17.712 1.00 85.38 76 ARG A CA 1
ATOM 606 C C . ARG A 1 76 ? -17.131 4.451 18.380 1.00 85.38 76 ARG A C 1
ATOM 608 O O . ARG A 1 76 ? -18.132 3.816 18.687 1.00 85.38 76 ARG A O 1
ATOM 615 N N . LEU A 1 77 ? -15.898 3.973 18.521 1.00 87.19 77 LEU A N 1
ATOM 616 C CA . LEU A 1 77 ? -15.613 2.663 19.103 1.00 87.19 77 LEU A CA 1
ATOM 617 C C . LEU A 1 77 ? -15.580 2.749 20.631 1.00 87.19 77 LEU A C 1
ATOM 619 O O . LEU A 1 77 ? -15.531 3.839 21.197 1.00 87.19 77 LEU A O 1
ATOM 623 N N . GLU A 1 78 ? -15.566 1.609 21.309 1.00 90.81 78 GLU A N 1
ATOM 624 C CA . GLU A 1 78 ? -15.354 1.576 22.756 1.00 90.81 78 GLU A CA 1
ATOM 625 C C . GLU A 1 78 ? -13.951 2.071 23.125 1.00 90.81 78 GLU A C 1
ATOM 627 O O . GLU A 1 78 ? -12.996 1.898 22.365 1.00 90.81 78 GLU A O 1
ATOM 632 N N . GLN A 1 79 ? -13.820 2.705 24.292 1.00 92.12 79 GLN A N 1
ATOM 633 C CA . GLN A 1 79 ? -12.623 3.458 24.680 1.00 92.12 79 GLN A CA 1
ATOM 634 C C . GLN A 1 79 ? -11.329 2.622 24.633 1.00 92.12 79 GLN A C 1
ATOM 636 O O . GLN A 1 79 ? -10.275 3.142 24.246 1.00 92.12 79 GLN A O 1
ATOM 641 N N . HIS A 1 80 ? -11.388 1.328 24.972 1.00 93.12 80 HIS A N 1
ATOM 642 C CA . HIS A 1 80 ? -10.220 0.446 24.881 1.00 93.12 80 HIS A CA 1
ATOM 643 C C . HIS A 1 80 ? -9.811 0.210 23.423 1.00 93.12 80 HIS A C 1
ATOM 645 O O . HIS A 1 80 ? -8.641 0.401 23.094 1.00 93.12 80 HIS A O 1
ATOM 651 N N . VAL A 1 81 ? -10.769 -0.070 22.532 1.00 91.94 81 VAL A N 1
ATOM 652 C CA . VAL A 1 81 ? -10.536 -0.236 21.086 1.00 91.94 81 VAL A CA 1
ATOM 653 C C . VAL A 1 81 ? -9.981 1.046 20.470 1.00 91.94 81 VAL A C 1
ATOM 655 O O . VAL A 1 81 ? -9.050 0.998 19.665 1.00 91.94 81 VAL A O 1
ATOM 658 N N . GLN A 1 82 ? -10.502 2.213 20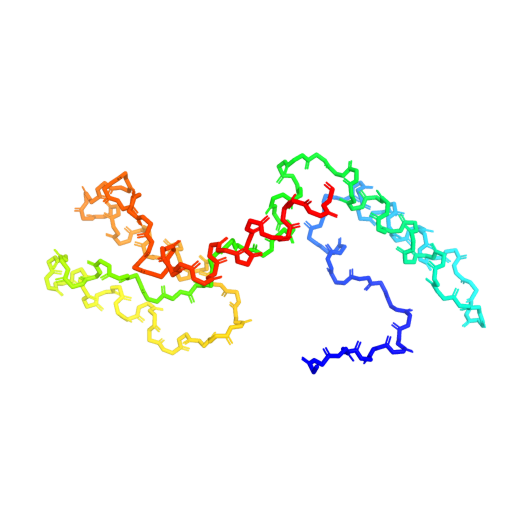.873 1.00 92.19 82 GLN A N 1
ATOM 659 C CA . GLN A 1 82 ? -9.969 3.502 20.418 1.00 92.19 82 GLN A CA 1
ATOM 660 C C . GLN A 1 82 ? -8.484 3.635 20.746 1.00 92.19 82 GLN A C 1
ATOM 662 O O . GLN A 1 82 ? -7.685 4.008 19.888 1.00 92.19 82 GLN A O 1
ATOM 667 N N . THR A 1 83 ? -8.120 3.305 21.984 1.00 93.94 83 THR A N 1
ATOM 668 C CA . THR A 1 83 ? -6.750 3.423 22.482 1.00 93.94 83 THR A CA 1
ATOM 669 C C . THR A 1 83 ? -5.805 2.471 21.748 1.00 93.94 83 THR A C 1
ATOM 671 O O . THR A 1 83 ? -4.683 2.852 21.416 1.00 93.94 83 THR A O 1
ATOM 674 N N . GLU A 1 84 ? -6.241 1.242 21.460 1.00 94.19 84 GLU A N 1
ATOM 675 C CA . GLU A 1 84 ? -5.445 0.272 20.701 1.00 94.19 84 GLU A CA 1
ATOM 676 C C . GLU A 1 84 ? -5.213 0.715 19.258 1.00 94.19 84 GLU A C 1
ATOM 678 O O . GLU A 1 84 ? -4.076 0.701 18.785 1.00 94.19 84 GLU A O 1
ATOM 683 N N . ILE A 1 85 ? -6.259 1.188 18.576 1.00 90.81 85 ILE A N 1
ATOM 684 C CA . ILE A 1 85 ? -6.121 1.689 17.206 1.00 90.81 85 ILE A CA 1
ATOM 685 C C . ILE A 1 85 ? -5.244 2.939 17.180 1.00 90.81 85 ILE A C 1
ATOM 687 O O . ILE A 1 85 ? -4.344 3.027 16.349 1.00 90.81 85 ILE A O 1
ATOM 691 N N . GLN A 1 86 ? -5.418 3.877 18.113 1.00 91.56 86 GLN A N 1
ATOM 692 C CA . GLN A 1 86 ? -4.552 5.055 18.191 1.00 91.56 86 GLN A CA 1
ATOM 693 C C . GLN A 1 86 ? -3.081 4.660 18.333 1.00 91.56 86 GLN A C 1
ATOM 695 O O . GLN A 1 86 ? -2.255 5.178 17.590 1.00 91.56 86 GLN A O 1
ATOM 700 N N . LYS A 1 87 ? -2.748 3.691 19.195 1.00 93.44 87 LYS A N 1
ATOM 701 C CA . LYS A 1 87 ? -1.370 3.190 19.349 1.00 93.44 87 LYS A CA 1
ATOM 702 C C . LYS A 1 87 ? -0.781 2.621 18.055 1.00 93.44 87 LYS A C 1
ATOM 704 O O . LYS A 1 87 ? 0.416 2.771 17.839 1.00 93.44 87 LYS A O 1
ATOM 709 N N . ILE A 1 88 ? -1.591 1.996 17.199 1.00 90.69 88 ILE A N 1
ATOM 710 C CA . ILE A 1 88 ? -1.142 1.460 15.901 1.00 90.69 88 ILE A CA 1
ATOM 711 C C . ILE A 1 88 ? -0.744 2.588 14.940 1.00 90.69 88 ILE A C 1
ATOM 713 O O . ILE A 1 88 ? 0.218 2.447 14.186 1.00 90.69 88 ILE A O 1
ATOM 717 N N . TRP A 1 89 ? -1.476 3.702 14.973 1.00 88.88 89 TRP A N 1
ATOM 718 C CA . TRP A 1 89 ? -1.259 4.846 14.085 1.00 88.88 89 TRP A CA 1
ATOM 719 C C . TRP A 1 89 ? -0.342 5.926 14.679 1.00 88.88 89 TRP A C 1
ATOM 721 O O . TRP A 1 89 ? 0.050 6.852 13.967 1.00 88.88 89 TRP A O 1
ATOM 731 N N . VAL A 1 90 ? 0.035 5.821 15.957 1.00 88.50 90 VAL A N 1
ATOM 732 C CA . VAL A 1 90 ? 1.021 6.707 16.591 1.00 88.50 90 VAL A CA 1
ATOM 733 C C . VAL A 1 90 ? 2.366 6.562 15.875 1.00 88.50 90 VAL A C 1
ATOM 735 O O . VAL A 1 90 ? 2.938 5.478 15.802 1.00 88.50 90 VAL A O 1
ATOM 738 N N . GLY A 1 91 ? 2.877 7.676 15.345 1.00 80.50 91 GLY A N 1
ATOM 739 C CA . GLY A 1 91 ? 4.157 7.720 14.631 1.00 80.50 91 GLY A CA 1
ATOM 740 C C . GLY A 1 91 ? 4.095 7.302 13.158 1.00 80.50 91 GLY A C 1
ATOM 741 O O . GLY A 1 91 ? 5.136 7.260 12.508 1.00 80.50 91 GLY A O 1
ATOM 742 N N . TYR A 1 92 ? 2.909 7.018 12.608 1.00 82.69 92 TYR A N 1
ATOM 743 C CA . TYR A 1 92 ? 2.760 6.841 11.164 1.00 82.69 92 TYR A CA 1
ATOM 744 C C . TYR A 1 92 ? 2.877 8.193 10.442 1.00 82.69 92 TYR A C 1
ATOM 746 O O . TYR A 1 92 ? 2.235 9.173 10.828 1.00 82.69 92 TYR A O 1
ATOM 754 N N . HIS A 1 93 ? 3.679 8.235 9.375 1.00 74.06 93 HIS A N 1
ATOM 755 C CA . HIS A 1 93 ? 3.899 9.433 8.568 1.00 74.06 93 HIS A CA 1
ATOM 756 C C . HIS A 1 93 ? 3.391 9.262 7.133 1.00 74.06 93 HIS A C 1
ATOM 758 O O . HIS A 1 93 ? 3.531 8.204 6.514 1.00 74.06 93 HIS A O 1
ATOM 764 N N . ASP A 1 94 ? 2.849 10.349 6.581 1.00 67.81 94 ASP A N 1
ATOM 765 C CA . ASP A 1 94 ? 2.366 10.398 5.204 1.00 67.81 94 ASP A CA 1
ATOM 766 C C . ASP A 1 94 ? 3.468 10.005 4.206 1.00 67.81 94 ASP A C 1
ATOM 768 O O . ASP A 1 94 ? 4.555 10.582 4.185 1.00 67.81 94 ASP A O 1
ATOM 772 N N . GLY A 1 95 ? 3.162 9.035 3.341 1.00 63.59 95 GLY A N 1
ATOM 773 C CA . GLY A 1 95 ? 4.070 8.545 2.297 1.00 63.59 95 GLY A CA 1
ATOM 774 C C . GLY A 1 95 ? 4.745 7.206 2.605 1.00 63.59 95 GLY A C 1
ATOM 775 O O . GLY A 1 95 ? 5.370 6.640 1.708 1.00 63.59 95 GLY A O 1
ATOM 776 N N . GLN A 1 96 ? 4.589 6.667 3.817 1.00 67.88 96 GLN A N 1
ATOM 777 C CA . GLN A 1 96 ? 5.008 5.302 4.143 1.00 67.88 96 GLN A CA 1
ATOM 778 C C . GLN A 1 96 ? 3.959 4.263 3.700 1.00 67.88 96 GLN A C 1
ATOM 780 O O . GLN A 1 96 ? 2.769 4.576 3.615 1.00 67.88 96 GLN A O 1
ATOM 785 N N . PRO A 1 97 ? 4.362 3.016 3.393 1.00 70.69 97 PRO A N 1
ATOM 786 C CA . PRO A 1 97 ? 3.406 1.930 3.211 1.00 70.69 97 PRO A CA 1
ATOM 787 C C . PRO A 1 97 ? 2.686 1.654 4.538 1.00 70.69 97 PRO A C 1
ATOM 789 O O . PRO A 1 97 ? 3.328 1.507 5.572 1.00 70.69 97 PRO A O 1
ATOM 792 N N . CYS A 1 98 ? 1.358 1.572 4.503 1.00 74.94 98 CYS A N 1
ATOM 793 C CA . CYS A 1 98 ? 0.523 1.449 5.703 1.00 74.94 98 CYS A CA 1
ATOM 794 C C . CYS A 1 98 ? -0.075 0.051 5.914 1.00 74.94 98 CYS A C 1
ATOM 796 O O . CYS A 1 98 ? -0.983 -0.119 6.727 1.00 74.94 98 CYS A O 1
ATOM 798 N N . PHE A 1 99 ? 0.357 -0.934 5.118 1.00 76.62 99 PHE A N 1
ATOM 799 C CA . PHE A 1 99 ? -0.255 -2.265 5.095 1.00 76.62 99 PHE A CA 1
ATOM 800 C C . PHE A 1 99 ? -0.227 -2.912 6.483 1.00 76.62 99 PHE A C 1
ATOM 802 O O . PHE A 1 99 ? -1.241 -3.431 6.930 1.00 76.62 99 PHE A O 1
ATOM 809 N N . GLU A 1 100 ? 0.880 -2.766 7.217 1.00 78.69 100 GLU A N 1
ATOM 810 C CA . GLU A 1 100 ? 0.996 -3.304 8.574 1.00 78.69 100 GLU A CA 1
ATOM 811 C C . GLU A 1 100 ? 0.034 -2.643 9.568 1.00 78.69 100 GLU A C 1
ATOM 813 O O . GLU A 1 100 ? -0.550 -3.322 10.410 1.00 78.69 100 GLU A O 1
ATOM 818 N N . GLN A 1 101 ? -0.137 -1.322 9.493 1.00 83.31 101 GLN A N 1
ATOM 819 C CA . GLN A 1 101 ? -1.048 -0.574 10.360 1.00 83.31 101 GLN A CA 1
ATOM 820 C C . GLN A 1 101 ? -2.494 -0.982 10.083 1.00 83.31 101 GLN A C 1
ATOM 822 O O . GLN A 1 101 ? -3.270 -1.194 11.014 1.00 83.31 101 GLN A O 1
ATOM 827 N N . VAL A 1 102 ? -2.838 -1.152 8.805 1.00 81.19 102 VAL A N 1
ATOM 828 C CA . VAL A 1 102 ? -4.155 -1.631 8.385 1.00 81.19 102 VAL A CA 1
ATOM 829 C C . VAL A 1 102 ? -4.396 -3.056 8.880 1.00 81.19 102 VAL A C 1
ATOM 831 O O . VAL A 1 102 ? -5.439 -3.303 9.478 1.00 81.19 102 VAL A O 1
ATOM 834 N N . ASP A 1 103 ? -3.440 -3.970 8.720 1.00 78.56 103 ASP A N 1
ATOM 835 C CA . ASP A 1 103 ? -3.584 -5.361 9.165 1.00 78.56 103 ASP A CA 1
ATOM 836 C C . ASP A 1 103 ? -3.747 -5.459 10.688 1.00 78.56 103 ASP A C 1
ATOM 838 O O . ASP A 1 103 ? -4.654 -6.135 11.180 1.00 78.56 103 ASP A O 1
ATOM 842 N N . ARG A 1 104 ? -2.931 -4.722 11.454 1.00 85.81 104 ARG A N 1
ATOM 843 C CA . ARG A 1 104 ? -3.047 -4.666 12.922 1.00 85.81 104 ARG A CA 1
ATOM 844 C C . ARG A 1 104 ? -4.381 -4.068 13.359 1.00 85.81 104 ARG A C 1
ATOM 846 O O . ARG A 1 104 ? -5.002 -4.570 14.291 1.00 85.81 104 ARG A O 1
ATOM 853 N N . GLN A 1 105 ? -4.849 -3.024 12.679 1.00 86.88 105 GLN A N 1
ATOM 854 C CA . GLN A 1 105 ? -6.155 -2.436 12.960 1.00 86.88 105 GLN A CA 1
ATOM 855 C C . GLN A 1 105 ? -7.283 -3.430 12.676 1.00 86.88 105 GLN A C 1
ATOM 857 O O . GLN A 1 105 ? -8.206 -3.548 13.479 1.00 86.88 105 GLN A O 1
ATOM 862 N N . LEU A 1 106 ? -7.228 -4.142 11.547 1.00 83.81 106 LEU A N 1
ATOM 863 C CA . LEU A 1 106 ? -8.222 -5.157 11.204 1.00 83.81 106 LEU A CA 1
ATOM 864 C C . LEU A 1 106 ? -8.262 -6.270 12.256 1.00 83.81 106 LEU A C 1
ATOM 866 O O . LEU A 1 106 ? -9.356 -6.686 12.629 1.00 83.81 106 LEU A O 1
ATOM 870 N N . ALA A 1 107 ? -7.108 -6.684 12.785 1.00 86.38 107 ALA A N 1
ATOM 871 C CA . ALA A 1 107 ? -7.033 -7.658 13.871 1.00 86.38 107 ALA A CA 1
ATOM 872 C C . ALA A 1 107 ? -7.722 -7.159 15.154 1.00 86.38 107 ALA A C 1
ATOM 874 O O . ALA A 1 107 ? -8.514 -7.894 15.740 1.00 86.38 107 ALA A O 1
ATOM 875 N N . VAL A 1 108 ? -7.495 -5.901 15.554 1.00 90.31 108 VAL A N 1
ATOM 876 C CA . VAL A 1 108 ? -8.176 -5.285 16.712 1.00 90.31 108 VAL A CA 1
ATOM 877 C C . VAL A 1 108 ? -9.692 -5.238 16.499 1.00 90.31 108 VAL A C 1
ATOM 879 O O . VAL A 1 108 ? -10.458 -5.586 17.394 1.00 90.31 108 VAL A O 1
ATOM 882 N N . LEU A 1 109 ? -10.146 -4.848 15.305 1.00 86.56 109 LEU A N 1
ATOM 883 C CA . LEU A 1 109 ? -11.577 -4.795 14.992 1.00 86.56 109 LEU A CA 1
ATOM 884 C C . LEU A 1 109 ? -12.223 -6.188 15.030 1.00 86.56 109 LEU A C 1
ATOM 886 O O . LEU A 1 109 ? -13.298 -6.344 15.602 1.00 86.56 109 LEU A O 1
ATOM 890 N N . GLN A 1 110 ? -11.557 -7.200 14.469 1.00 86.19 110 GLN A N 1
ATOM 891 C CA . GLN A 1 110 ? -12.032 -8.586 14.481 1.00 86.19 110 GLN A CA 1
ATOM 892 C C . GLN A 1 110 ? -12.075 -9.176 15.893 1.00 86.19 110 GLN A C 1
ATOM 894 O O . GLN A 1 110 ? -13.048 -9.843 16.234 1.00 86.19 110 GLN A O 1
ATOM 899 N N . ALA A 1 111 ? -11.063 -8.900 16.719 1.00 89.94 111 ALA A N 1
ATOM 900 C CA . ALA A 1 111 ? -11.000 -9.370 18.103 1.00 89.94 111 ALA A CA 1
ATOM 901 C C . ALA A 1 111 ? -12.135 -8.814 18.981 1.00 89.94 111 ALA A C 1
ATOM 903 O O . ALA A 1 111 ? -12.501 -9.440 19.968 1.00 89.94 111 ALA A O 1
ATOM 904 N N . ASN A 1 112 ? -12.703 -7.664 18.607 1.00 88.56 112 ASN A N 1
ATOM 905 C CA . ASN A 1 112 ? -13.827 -7.030 19.298 1.00 88.56 112 ASN A CA 1
ATOM 906 C C . ASN A 1 112 ? -15.175 -7.262 18.580 1.00 88.56 112 ASN A C 1
ATOM 908 O O . ASN A 1 112 ? -16.121 -6.512 18.799 1.00 88.56 112 ASN A O 1
ATOM 912 N N . GLU A 1 113 ? -15.252 -8.257 17.684 1.00 87.50 113 GLU A N 1
ATOM 913 C CA . GLU A 1 113 ? -16.463 -8.630 16.926 1.00 87.50 113 GLU A CA 1
ATOM 914 C C . GLU A 1 113 ? -17.064 -7.488 16.083 1.00 87.50 113 GLU A C 1
ATOM 916 O O . GLU A 1 113 ? -18.244 -7.477 15.723 1.00 87.50 113 GLU A O 1
ATOM 921 N N . ILE A 1 114 ? -16.238 -6.511 15.710 1.00 82.44 114 ILE A N 1
ATOM 922 C CA . ILE A 1 114 ? -16.689 -5.332 14.987 1.00 82.44 114 ILE A CA 1
ATOM 923 C C . ILE A 1 114 ? -16.716 -5.640 13.488 1.00 82.44 114 ILE A C 1
ATOM 925 O O . ILE A 1 114 ? -15.683 -5.843 12.843 1.00 82.44 114 ILE A O 1
ATOM 929 N N . SER A 1 115 ? -17.917 -5.643 12.904 1.00 74.56 115 SER A N 1
ATOM 930 C CA . SER A 1 115 ? -18.102 -5.936 11.480 1.00 74.56 115 SER A CA 1
ATOM 931 C C . SER A 1 115 ? -17.345 -4.954 10.583 1.00 74.56 115 SER A C 1
ATOM 933 O O . SER A 1 115 ? -17.611 -3.751 10.564 1.00 74.56 115 SER A O 1
ATOM 935 N N . LEU A 1 116 ? -16.472 -5.499 9.733 1.00 64.88 116 LEU A N 1
ATOM 936 C CA . LEU A 1 116 ? -15.764 -4.748 8.692 1.00 64.88 116 LEU A CA 1
ATOM 937 C C . LEU A 1 116 ? -16.721 -4.134 7.650 1.00 64.88 116 LEU A C 1
ATOM 939 O O . LEU A 1 116 ? -16.372 -3.167 6.972 1.00 64.88 116 LEU A O 1
ATOM 943 N N . GLY A 1 117 ? -17.940 -4.676 7.531 1.00 56.50 117 GLY A N 1
ATOM 944 C CA . GLY A 1 117 ? -18.993 -4.156 6.657 1.00 56.50 117 GLY A CA 1
ATOM 945 C C . GLY A 1 117 ? -19.575 -2.826 7.139 1.00 56.50 117 GLY A C 1
ATOM 946 O O . GLY A 1 117 ? -19.927 -1.986 6.311 1.00 56.50 117 GLY A O 1
ATOM 947 N N . SER A 1 118 ? -19.582 -2.590 8.455 1.00 52.72 118 SER A N 1
ATOM 948 C CA . SER A 1 118 ? -20.061 -1.345 9.073 1.00 52.72 118 SER A CA 1
ATOM 949 C C . SER A 1 118 ? -19.170 -0.136 8.760 1.00 52.72 118 SER A C 1
ATOM 951 O O . SER A 1 118 ? -19.570 1.006 8.980 1.00 52.72 118 SER A O 1
ATOM 953 N N . PHE A 1 119 ? -17.977 -0.375 8.202 1.00 56.28 119 PHE A N 1
ATOM 954 C CA . PHE A 1 119 ? -16.987 0.651 7.868 1.00 56.28 119 PHE A CA 1
ATOM 955 C C . PHE A 1 119 ? -16.890 0.972 6.378 1.00 56.28 119 PHE A C 1
ATOM 957 O O . PHE A 1 119 ? -16.062 1.794 5.986 1.00 56.28 119 PHE A O 1
ATOM 964 N N . ARG A 1 120 ? -17.768 0.409 5.535 1.00 51.69 120 ARG A N 1
ATOM 965 C CA . ARG A 1 120 ? -17.987 0.904 4.164 1.00 51.69 120 ARG A CA 1
ATOM 966 C C . ARG A 1 120 ? -18.789 2.210 4.180 1.00 51.69 120 ARG A C 1
ATOM 968 O O . ARG A 1 120 ? -19.818 2.327 3.527 1.00 51.69 120 ARG A O 1
ATOM 975 N N . TYR A 1 121 ? -18.317 3.199 4.927 1.00 45.44 121 TYR A N 1
ATOM 976 C CA . TYR A 1 121 ? -18.724 4.580 4.739 1.00 45.44 121 TYR A CA 1
ATOM 977 C C . TYR A 1 121 ? -17.564 5.283 4.044 1.00 45.44 121 TYR A C 1
ATOM 979 O O . TYR A 1 121 ? -16.431 5.184 4.525 1.00 45.44 121 TYR A O 1
ATOM 987 N N . PRO A 1 122 ? -17.797 5.942 2.899 1.00 45.78 122 PRO A N 1
ATOM 988 C CA . PRO A 1 122 ? -16.741 6.707 2.258 1.00 45.78 122 PRO A CA 1
ATOM 989 C C . PRO A 1 122 ? -16.179 7.697 3.295 1.00 45.78 122 PRO A C 1
ATOM 991 O O . PRO A 1 122 ? -16.960 8.280 4.056 1.00 45.78 122 PRO A O 1
ATOM 994 N N . PRO A 1 123 ? -14.844 7.849 3.389 1.00 51.69 123 PRO A N 1
ATOM 995 C CA . PRO A 1 123 ? -14.239 8.759 4.356 1.00 51.69 123 PRO A CA 1
ATOM 996 C C . PRO A 1 123 ? -14.841 10.159 4.195 1.00 51.69 123 PRO A C 1
ATOM 998 O O . PRO A 1 123 ? -15.285 10.515 3.105 1.00 51.69 123 PRO A O 1
ATOM 1001 N N . ALA A 1 124 ? -14.837 10.982 5.247 1.00 52.44 124 ALA A N 1
ATOM 1002 C CA . ALA A 1 124 ? -15.446 12.319 5.204 1.00 52.44 124 ALA A CA 1
ATOM 1003 C C . ALA A 1 124 ? -14.940 13.184 4.022 1.00 52.44 124 ALA A C 1
ATOM 1005 O O . ALA A 1 124 ? -15.657 14.050 3.531 1.00 52.44 124 ALA A O 1
ATOM 1006 N N . LYS A 1 125 ? -13.731 12.893 3.518 1.00 52.88 125 LYS A N 1
ATOM 1007 C CA . LYS A 1 125 ? -13.101 13.538 2.354 1.00 52.88 125 LYS A CA 1
ATOM 1008 C C . LYS A 1 125 ? -13.375 12.860 1.002 1.00 52.88 125 LYS A C 1
ATOM 1010 O O . LYS A 1 125 ? -13.098 13.449 -0.033 1.00 52.88 125 LYS A O 1
ATOM 1015 N N . ALA A 1 126 ? -13.942 11.652 0.956 1.00 52.41 126 ALA A N 1
ATOM 1016 C CA . ALA A 1 126 ? -14.302 11.002 -0.313 1.00 52.41 126 ALA A CA 1
ATOM 1017 C C . ALA A 1 126 ? -15.432 11.731 -1.061 1.00 52.41 126 ALA A C 1
ATOM 1019 O O . ALA A 1 126 ? -15.587 11.531 -2.265 1.00 52.41 126 ALA A O 1
ATOM 1020 N N . PHE A 1 127 ? -16.162 12.611 -0.369 1.00 47.50 127 PHE A N 1
ATOM 1021 C CA . PHE A 1 127 ? -17.090 13.571 -0.962 1.00 47.50 127 PHE A CA 1
ATOM 1022 C C . PHE A 1 127 ? -16.569 15.010 -0.939 1.00 47.50 127 PHE A C 1
ATOM 1024 O O . PHE A 1 127 ? -17.371 15.943 -0.968 1.00 47.50 127 PHE A O 1
ATOM 1031 N N . ASP A 1 128 ? -15.250 15.231 -0.921 1.00 55.72 128 ASP A N 1
ATOM 1032 C CA . ASP A 1 128 ? -14.755 16.559 -1.260 1.00 55.72 128 ASP A CA 1
ATOM 1033 C C . ASP A 1 128 ? -15.118 16.822 -2.729 1.00 55.72 128 ASP A C 1
ATOM 1035 O O . ASP A 1 128 ? -14.579 16.221 -3.666 1.00 55.72 128 ASP A O 1
ATOM 1039 N N . ARG A 1 129 ? -16.131 17.672 -2.923 1.00 55.94 129 ARG A N 1
ATOM 1040 C CA . ARG A 1 129 ? -16.744 17.981 -4.217 1.00 55.94 129 ARG A CA 1
ATOM 1041 C C . ARG A 1 129 ? -15.681 18.367 -5.245 1.00 55.94 129 ARG A C 1
ATOM 1043 O O . ARG A 1 129 ? -15.822 18.029 -6.416 1.00 55.94 129 ARG A O 1
ATOM 1050 N N . LEU A 1 130 ? -14.603 19.026 -4.817 1.00 56.41 130 LEU A N 1
ATOM 1051 C CA . LEU A 1 130 ? -13.478 19.389 -5.677 1.00 56.41 130 LEU A CA 1
ATOM 1052 C C . LEU A 1 130 ? -12.675 18.171 -6.136 1.00 56.41 130 LEU A C 1
ATOM 1054 O O . LEU A 1 130 ? -12.331 18.080 -7.314 1.00 56.41 130 LEU A O 1
ATOM 1058 N N . GLU A 1 131 ? -12.404 17.222 -5.246 1.00 57.25 131 GLU A N 1
ATOM 1059 C CA . GLU A 1 131 ? -11.651 16.012 -5.569 1.00 57.25 131 GLU A CA 1
ATOM 1060 C C . GLU A 1 131 ? -12.463 15.076 -6.476 1.00 57.25 131 GLU A C 1
ATOM 1062 O O . GLU A 1 131 ? -11.927 14.523 -7.438 1.00 57.25 131 GLU A O 1
ATOM 1067 N N . LEU A 1 132 ? -13.775 14.971 -6.244 1.00 58.16 132 LEU A N 1
ATOM 1068 C CA . LEU A 1 132 ? -14.696 14.255 -7.130 1.00 58.16 132 LEU A CA 1
ATOM 1069 C C . LEU A 1 132 ? -14.775 14.909 -8.508 1.00 58.16 132 LEU A C 1
ATOM 1071 O O . LEU A 1 132 ? -14.623 14.219 -9.513 1.00 58.16 132 LEU A O 1
ATOM 1075 N N . LEU A 1 133 ? -14.934 16.233 -8.582 1.00 62.84 133 LEU A N 1
ATOM 1076 C CA . LEU A 1 133 ? -14.935 16.957 -9.856 1.00 62.84 133 LEU A CA 1
ATOM 1077 C C . LEU A 1 133 ? -13.602 16.805 -10.598 1.00 62.84 133 LEU A C 1
ATOM 1079 O O . LEU A 1 133 ? -13.600 16.659 -11.817 1.00 62.84 133 LEU A O 1
ATOM 1083 N N . GLN A 1 134 ? -12.471 16.785 -9.892 1.00 65.06 134 GLN A N 1
ATOM 1084 C CA . GLN A 1 134 ? -11.166 16.511 -10.495 1.00 65.06 134 GLN A CA 1
ATOM 1085 C C . GLN A 1 134 ? -11.040 15.061 -10.978 1.00 65.06 134 GLN A C 1
ATOM 1087 O O . GLN A 1 134 ? -10.489 14.835 -12.055 1.00 65.06 134 GLN A O 1
ATOM 1092 N N . LYS A 1 135 ? -11.561 14.081 -10.229 1.00 63.88 135 LYS A N 1
ATOM 1093 C CA . LYS A 1 135 ? -11.594 12.666 -10.636 1.00 63.88 135 LYS A CA 1
ATOM 1094 C C . LYS A 1 135 ? -12.492 12.456 -11.859 1.00 63.88 135 LYS A C 1
ATOM 1096 O O . LYS A 1 135 ? -12.040 11.838 -12.819 1.00 63.88 135 LYS A O 1
ATOM 1101 N N . PHE A 1 136 ? -13.687 13.051 -11.892 1.00 55.97 136 PHE A N 1
ATOM 1102 C CA . PHE A 1 136 ? -14.581 13.016 -13.056 1.00 55.97 136 PHE A CA 1
ATOM 1103 C C . PHE A 1 136 ? -13.954 13.681 -14.281 1.00 55.97 136 PHE A C 1
ATOM 1105 O O . PHE A 1 136 ? -13.966 13.104 -15.363 1.00 55.97 136 PHE A O 1
ATOM 1112 N N . ARG A 1 137 ? -13.319 14.846 -14.107 1.00 57.03 137 ARG A N 1
ATOM 1113 C CA . ARG A 1 137 ? -12.658 15.571 -15.203 1.00 57.03 137 ARG A CA 1
ATOM 1114 C C . ARG A 1 137 ? -11.430 14.832 -15.752 1.00 57.03 137 ARG A C 1
ATOM 1116 O O . ARG A 1 137 ? -11.087 15.003 -16.913 1.00 57.03 137 ARG A O 1
ATOM 1123 N N . ARG A 1 138 ? -10.763 14.002 -14.940 1.00 54.56 138 ARG A N 1
ATOM 1124 C CA . ARG A 1 138 ? -9.674 13.113 -15.389 1.00 54.56 138 ARG A CA 1
ATOM 1125 C C . ARG A 1 138 ? -10.190 11.852 -16.083 1.00 54.56 138 ARG A C 1
ATOM 1127 O O . ARG A 1 138 ? -9.503 11.341 -16.957 1.00 54.56 138 ARG A O 1
ATOM 1134 N N . ALA A 1 139 ? -11.368 11.363 -15.703 1.00 48.66 139 ALA A N 1
ATOM 1135 C CA . ALA A 1 139 ? -11.989 10.185 -16.304 1.00 48.66 139 ALA A CA 1
ATOM 1136 C C . ALA A 1 139 ? -12.692 10.485 -17.640 1.00 48.66 139 ALA A C 1
ATOM 1138 O O . ALA A 1 139 ? -12.791 9.598 -18.473 1.00 48.66 139 ALA A O 1
ATOM 1139 N N . SER A 1 140 ? -13.146 11.722 -17.868 1.00 45.78 140 SER A N 1
ATOM 1140 C CA . SER A 1 140 ? -13.835 12.132 -19.101 1.00 45.78 140 SER A CA 1
ATOM 1141 C C . SER A 1 140 ? -12.906 12.577 -20.243 1.00 45.78 140 SER A C 1
ATOM 1143 O O . SER A 1 140 ? -13.393 13.007 -21.282 1.00 45.78 140 SER A O 1
ATOM 1145 N N . VAL A 1 141 ? -11.586 12.566 -20.031 1.00 50.06 141 VAL A N 1
ATOM 1146 C CA . VAL A 1 141 ? -10.561 12.976 -21.019 1.00 50.06 141 VAL A CA 1
ATOM 1147 C C . VAL A 1 141 ? -9.693 11.776 -21.452 1.00 50.06 141 VAL A C 1
ATOM 1149 O O . VAL A 1 141 ? -8.702 11.947 -22.156 1.00 50.06 141 VAL A O 1
ATOM 1152 N N . ALA A 1 142 ? -10.055 10.559 -21.033 1.00 42.22 142 ALA A N 1
ATOM 1153 C CA . ALA A 1 142 ? -9.406 9.310 -21.430 1.00 42.22 142 ALA A CA 1
ATOM 1154 C C . ALA A 1 142 ? -10.268 8.532 -22.428 1.00 42.22 142 ALA A C 1
ATOM 1156 O O . ALA A 1 142 ? -11.503 8.510 -22.229 1.00 42.22 142 ALA A O 1
#

Organism: NCBI:txid96644

pLDDT: mean 73.88, std 15.88, range [31.17, 94.19]